Protein AF-X1H958-F1 (afdb_monomer)

Mean predicted aligned error: 8.33 Å

Secondary structure (DSSP, 8-state):
-GGGS-HHHHHHHHHTT---SBPPPP--TTSPPS-TTTBSSHHHHHHHHHHHHTTT------HHHHHHHHH--EEE-TTS-EEEPPHHHHHHHHSS--HHHHHHHHHT------B-TTTS--

Organism: NCBI:txid412755

Radius of gyration: 17.93 Å; Cα contacts (8 Å, |Δi|>4): 120; chains: 1; bounding box: 44×33×43 Å

Sequence (122 aa):
ILKMVSKERRKELEKSEYKLRIKIAEIHGSGKPKDPVHFKNLRAEIHWGLQELLEDLDLPNDREVSSQLMALKYKTNSAGQIVIIPKEEIKEKLGRSPDLAEAIIYALADIKPVLDPRITRL

Foldseek 3Di:
DLVVDDPVVSVVCVVPPDDDQWDDDDDDQQDDPPDVQAANGVVQVLLVVCVVCVVVDDDPPDPLLVLLNVLWDWDADPSRYIDIDDQVSSCVVVVDGSVNNSVVSVVSRPDDTDGDPVPVPD

Solvent-accessible surface area (backbone atoms only — not comparable to full-atom values): 7454 Å² total; per-residue (Å²): 114,71,86,82,44,55,76,67,58,44,54,49,46,71,69,42,90,70,70,73,65,56,44,87,78,86,83,62,46,86,34,83,32,94,53,63,72,55,17,71,15,27,44,30,44,34,54,47,51,46,65,78,40,49,91,81,52,90,71,78,96,40,73,66,44,52,56,34,49,70,59,63,52,72,45,68,49,99,79,67,16,36,36,55,64,58,69,65,61,42,17,70,75,67,77,43,76,53,59,63,34,50,51,57,34,62,70,68,44,97,66,82,75,48,64,37,77,86,64,76,77,120

Structure (mmCIF, N/CA/C/O backbone):
data_AF-X1H958-F1
#
_entry.id   AF-X1H958-F1
#
loop_
_atom_site.group_PDB
_atom_site.id
_atom_site.type_symbol
_atom_site.label_atom_id
_atom_site.label_alt_id
_atom_site.label_comp_id
_atom_site.label_asym_id
_atom_site.label_entity_id
_atom_site.label_seq_id
_atom_site.pdbx_PDB_ins_code
_atom_site.Cartn_x
_atom_site.Cartn_y
_atom_site.Cartn_z
_atom_site.occupancy
_atom_site.B_iso_or_equiv
_atom_site.auth_seq_id
_atom_site.auth_comp_id
_atom_site.auth_asym_id
_atom_site.auth_atom_id
_atom_site.pdbx_PDB_model_num
ATOM 1 N N . ILE A 1 1 ? 18.045 -4.525 -6.745 1.00 47.00 1 ILE A N 1
ATOM 2 C CA . ILE A 1 1 ? 18.024 -5.135 -8.098 1.00 47.00 1 ILE A CA 1
ATOM 3 C C . ILE A 1 1 ? 19.230 -6.043 -8.335 1.00 47.00 1 ILE A C 1
ATOM 5 O O . ILE A 1 1 ? 19.021 -7.241 -8.437 1.00 47.00 1 ILE A O 1
ATOM 9 N N . LEU A 1 2 ? 20.482 -5.561 -8.280 1.00 44.19 2 LEU A N 1
ATOM 10 C CA . LEU A 1 2 ? 21.653 -6.450 -8.418 1.00 44.19 2 LEU A CA 1
ATOM 11 C C . LEU A 1 2 ? 21.672 -7.581 -7.371 1.00 44.19 2 LEU A C 1
ATOM 13 O O . LEU A 1 2 ? 22.017 -8.700 -7.713 1.00 44.19 2 LEU A O 1
ATOM 17 N N . LYS A 1 3 ? 21.183 -7.357 -6.139 1.00 42.78 3 LYS A N 1
ATOM 18 C CA . LYS A 1 3 ? 21.098 -8.400 -5.095 1.00 42.78 3 LYS A CA 1
ATOM 19 C C . LYS A 1 3 ? 20.196 -9.614 -5.421 1.00 42.78 3 LYS A C 1
ATOM 21 O O . LYS A 1 3 ? 20.406 -10.656 -4.813 1.00 42.78 3 LYS A O 1
ATOM 26 N N . MET A 1 4 ? 19.265 -9.507 -6.378 1.00 47.47 4 MET A N 1
ATOM 27 C CA . MET A 1 4 ? 18.402 -10.615 -6.851 1.00 47.47 4 MET A CA 1
ATOM 28 C C . MET A 1 4 ? 19.007 -11.395 -8.027 1.00 47.47 4 MET A C 1
ATOM 30 O O . MET A 1 4 ? 18.432 -12.369 -8.493 1.00 47.47 4 MET A O 1
ATOM 34 N N . VAL A 1 5 ? 20.177 -10.972 -8.502 1.00 55.34 5 VAL A N 1
ATOM 35 C CA . VAL A 1 5 ? 20.905 -11.598 -9.605 1.00 55.34 5 VAL A CA 1
ATOM 36 C C . VAL A 1 5 ? 22.049 -12.432 -9.022 1.00 55.34 5 VAL A C 1
ATOM 38 O O . VAL A 1 5 ? 22.680 -11.992 -8.050 1.00 55.34 5 VAL A O 1
ATOM 41 N N . SER A 1 6 ? 22.306 -13.623 -9.579 1.00 68.06 6 SER A N 1
ATOM 42 C CA . SER A 1 6 ? 23.396 -14.504 -9.133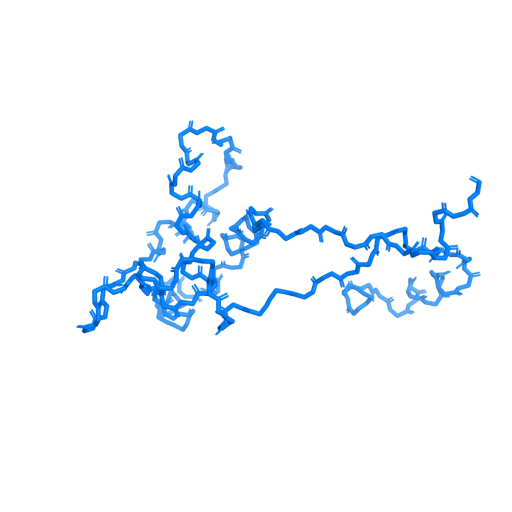 1.00 68.06 6 SER A CA 1
ATOM 43 C C . SER A 1 6 ? 24.750 -13.788 -9.178 1.00 68.06 6 SER A C 1
ATOM 45 O O . SER A 1 6 ? 24.942 -12.802 -9.899 1.00 68.06 6 SER A O 1
ATOM 47 N N . LYS A 1 7 ? 25.703 -14.256 -8.370 1.00 65.88 7 LYS A N 1
ATOM 48 C CA . LYS A 1 7 ? 27.016 -13.612 -8.222 1.00 65.88 7 LYS A CA 1
ATOM 49 C C . LYS A 1 7 ? 27.782 -13.604 -9.553 1.00 65.88 7 LYS A C 1
ATOM 51 O O . LYS A 1 7 ? 28.479 -12.635 -9.851 1.00 65.88 7 LYS A O 1
ATOM 56 N N . GLU A 1 8 ? 27.589 -14.638 -10.367 1.00 75.56 8 GLU A N 1
ATOM 57 C CA . GLU A 1 8 ? 28.151 -14.793 -11.710 1.00 75.56 8 GLU A CA 1
ATOM 58 C C . GLU A 1 8 ? 27.531 -13.788 -12.686 1.00 75.56 8 GLU A C 1
ATOM 60 O O . GLU A 1 8 ? 28.250 -13.075 -13.385 1.00 75.56 8 GLU A O 1
ATOM 65 N N . ARG A 1 9 ? 26.199 -13.651 -12.668 1.00 66.62 9 ARG A N 1
ATOM 66 C CA . ARG A 1 9 ? 25.477 -12.750 -13.569 1.00 66.62 9 ARG A CA 1
ATOM 67 C C . ARG A 1 9 ? 25.692 -11.273 -13.217 1.00 66.62 9 ARG A C 1
ATOM 69 O O . ARG A 1 9 ? 25.703 -10.442 -14.117 1.00 66.62 9 ARG A O 1
ATOM 76 N N . ARG A 1 10 ? 25.957 -10.931 -11.947 1.00 62.09 10 ARG A N 1
ATOM 77 C CA . ARG A 1 10 ? 26.451 -9.587 -11.568 1.00 62.09 10 ARG A CA 1
ATOM 78 C C . ARG A 1 10 ? 27.811 -9.288 -12.178 1.00 62.09 10 ARG A C 1
ATOM 80 O O . ARG A 1 10 ? 27.959 -8.233 -12.771 1.00 62.09 10 ARG A O 1
ATOM 87 N N . LYS A 1 11 ? 28.768 -10.216 -12.077 1.00 68.12 11 LYS A N 1
ATOM 88 C CA . LYS A 1 11 ? 30.105 -10.054 -12.672 1.00 68.12 11 LYS A CA 1
ATOM 89 C C . LYS A 1 11 ? 30.055 -9.926 -14.195 1.00 68.12 11 LYS A C 1
ATOM 91 O O . LYS A 1 11 ? 30.840 -9.172 -14.758 1.00 68.12 11 LYS A O 1
ATOM 96 N N . GLU A 1 12 ? 29.152 -10.646 -14.860 1.00 69.81 12 GLU A N 1
ATOM 97 C CA . GLU A 1 12 ? 28.877 -10.466 -16.293 1.00 69.81 12 GLU A CA 1
ATOM 98 C C . GLU A 1 12 ? 28.312 -9.079 -16.594 1.00 69.81 12 GLU A C 1
ATOM 100 O O . GLU A 1 12 ? 28.816 -8.403 -17.484 1.00 69.81 12 GLU A O 1
ATOM 105 N N . LEU A 1 13 ? 27.303 -8.642 -15.837 1.00 64.81 13 LEU A N 1
ATOM 106 C CA . LEU A 1 13 ? 26.667 -7.337 -16.020 1.00 64.81 13 LEU A CA 1
ATOM 107 C C . LEU A 1 13 ? 27.596 -6.167 -15.683 1.00 64.81 13 LEU A C 1
ATOM 109 O O . LEU A 1 13 ? 27.445 -5.104 -16.265 1.00 64.81 13 LEU A O 1
ATOM 113 N N . GLU A 1 14 ? 28.546 -6.366 -14.769 1.00 65.12 14 GLU A N 1
ATOM 114 C CA . GLU A 1 14 ? 29.617 -5.419 -14.440 1.00 65.12 14 GLU A CA 1
ATOM 115 C C . GLU A 1 14 ? 30.713 -5.385 -15.519 1.00 65.12 14 GLU A C 1
ATOM 117 O O . GLU A 1 14 ? 31.359 -4.354 -15.694 1.00 65.12 14 GLU A O 1
ATOM 122 N N . LYS A 1 15 ? 30.931 -6.495 -16.244 1.00 69.00 15 LYS A N 1
ATOM 123 C CA . LYS A 1 15 ? 31.882 -6.586 -17.367 1.00 69.00 15 LYS A CA 1
ATOM 124 C C . LYS A 1 15 ? 31.304 -6.088 -18.686 1.00 69.00 15 LYS A C 1
ATOM 126 O O . LYS A 1 15 ? 32.034 -5.512 -19.486 1.00 69.00 15 LYS A O 1
ATOM 131 N N . SER A 1 16 ? 30.023 -6.331 -18.939 1.00 65.69 16 SER A N 1
ATOM 132 C CA . SER A 1 16 ? 29.294 -5.618 -19.981 1.00 65.69 16 SER A CA 1
ATOM 133 C C . SER A 1 16 ? 29.166 -4.172 -19.515 1.00 65.69 16 SER A C 1
ATOM 135 O O . SER A 1 16 ? 28.805 -3.956 -18.368 1.00 65.69 16 SER A O 1
ATOM 137 N N . GLU A 1 17 ? 29.407 -3.161 -20.340 1.00 63.47 17 GLU A N 1
ATOM 138 C CA . GLU A 1 17 ? 29.127 -1.760 -19.978 1.00 63.47 17 GLU A CA 1
ATOM 139 C C . GLU A 1 17 ? 27.610 -1.468 -19.856 1.00 63.47 17 GLU A C 1
ATOM 141 O O . GLU A 1 17 ? 27.111 -0.429 -20.295 1.00 63.47 17 GLU A O 1
ATOM 146 N N . TYR A 1 18 ? 26.829 -2.393 -19.298 1.00 61.16 18 TYR A N 1
ATOM 147 C CA . TYR A 1 18 ? 25.388 -2.299 -19.190 1.00 61.16 18 TYR A CA 1
ATOM 148 C C . TYR A 1 18 ? 25.021 -1.246 -18.146 1.00 61.16 18 TYR A C 1
ATOM 150 O O . TYR A 1 18 ? 24.902 -1.506 -16.948 1.00 61.16 18 TYR A O 1
ATOM 158 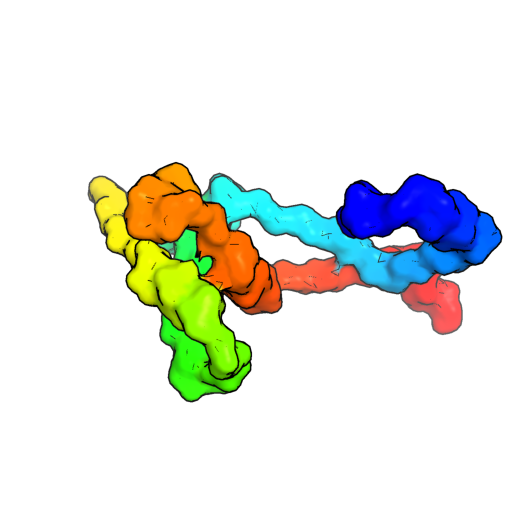N N . LYS A 1 19 ? 24.838 -0.013 -18.615 1.00 67.12 19 LYS A N 1
ATOM 159 C CA . LYS A 1 19 ? 24.309 1.086 -17.812 1.00 67.12 19 LYS A CA 1
ATOM 160 C C . LYS A 1 19 ? 22.789 1.081 -17.918 1.00 67.12 19 LYS A C 1
ATOM 162 O O . LYS A 1 19 ? 22.229 1.290 -18.995 1.00 67.12 19 LYS A O 1
ATOM 167 N N . LEU A 1 20 ? 22.111 0.869 -16.790 1.00 64.94 20 LEU A N 1
ATOM 168 C CA . LEU A 1 20 ? 20.672 1.106 -16.697 1.00 64.94 20 LEU A CA 1
ATOM 169 C C . LEU A 1 20 ? 20.394 2.572 -17.054 1.00 64.94 20 LEU A C 1
ATOM 171 O O . LEU A 1 20 ? 20.949 3.481 -16.442 1.00 64.94 20 LEU A O 1
ATOM 175 N N . ARG A 1 21 ? 19.527 2.802 -18.046 1.00 70.88 21 ARG A N 1
ATOM 176 C CA . ARG A 1 21 ? 19.130 4.158 -18.477 1.00 70.88 21 ARG A CA 1
ATOM 177 C C . ARG A 1 21 ? 18.199 4.862 -17.484 1.00 70.8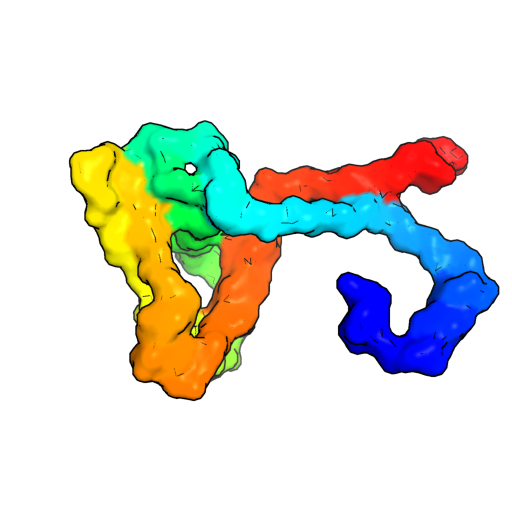8 21 ARG A C 1
ATOM 179 O O . ARG A 1 21 ? 17.989 6.070 -17.564 1.00 70.88 21 ARG A O 1
ATOM 186 N N . ILE A 1 22 ? 17.662 4.092 -16.544 1.00 71.19 22 ILE A N 1
ATOM 187 C CA . ILE A 1 22 ? 16.739 4.512 -15.497 1.00 71.19 22 ILE A CA 1
ATOM 188 C C . ILE A 1 22 ? 17.441 4.442 -14.141 1.00 71.19 22 ILE A C 1
ATOM 190 O O . ILE A 1 22 ? 18.073 3.433 -13.812 1.00 71.19 22 ILE A O 1
ATOM 194 N N . LYS A 1 23 ? 17.329 5.499 -13.332 1.00 73.75 23 LYS A N 1
ATOM 195 C CA . LYS A 1 23 ? 17.696 5.415 -11.920 1.00 73.75 23 LYS A CA 1
ATOM 196 C C . LYS A 1 23 ? 16.633 4.620 -11.183 1.00 73.75 23 LYS A C 1
ATOM 198 O O . LYS A 1 23 ? 15.435 4.793 -11.392 1.00 73.75 23 LYS A O 1
ATOM 203 N N . ILE A 1 24 ? 17.105 3.772 -10.283 1.00 77.06 24 ILE A N 1
ATOM 204 C CA . ILE A 1 24 ? 16.254 3.052 -9.347 1.00 77.06 24 ILE A CA 1
ATOM 205 C C . ILE A 1 24 ? 15.754 4.070 -8.319 1.00 77.06 24 ILE A C 1
ATOM 207 O O . ILE A 1 24 ? 16.568 4.690 -7.634 1.00 77.06 24 ILE A O 1
ATOM 211 N N . ALA A 1 25 ? 14.438 4.246 -8.233 1.00 80.38 25 ALA A N 1
ATOM 212 C CA . ALA A 1 25 ? 13.798 5.037 -7.191 1.00 80.38 25 ALA A CA 1
ATOM 213 C C . ALA A 1 25 ? 13.368 4.114 -6.045 1.00 80.38 25 ALA A C 1
ATOM 215 O O . ALA A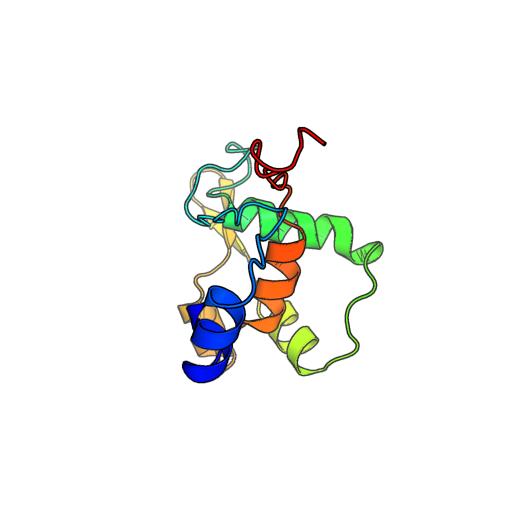 1 25 ? 12.726 3.089 -6.272 1.00 80.38 25 ALA A O 1
ATOM 216 N N . GLU A 1 26 ? 13.745 4.464 -4.819 1.00 85.75 26 GLU A N 1
ATOM 217 C CA . GLU A 1 26 ? 13.248 3.789 -3.622 1.00 85.75 26 GLU A CA 1
ATOM 218 C C . GLU A 1 26 ? 11.883 4.360 -3.230 1.00 85.75 26 GLU A C 1
ATOM 220 O O . GLU A 1 26 ? 11.679 5.574 -3.267 1.00 85.75 26 GLU A O 1
ATOM 225 N N . ILE A 1 27 ? 10.963 3.485 -2.817 1.00 89.88 27 ILE A N 1
ATOM 226 C CA . ILE A 1 27 ? 9.659 3.880 -2.284 1.00 89.88 27 ILE A CA 1
ATOM 227 C C . ILE A 1 27 ? 9.643 3.603 -0.785 1.00 89.88 27 ILE A C 1
ATOM 229 O O . ILE A 1 27 ? 9.547 2.457 -0.346 1.00 89.88 27 ILE A O 1
ATOM 233 N N . HIS A 1 28 ? 9.703 4.667 0.012 1.00 92.81 28 HIS A N 1
ATOM 234 C CA . HIS A 1 28 ? 9.621 4.564 1.463 1.00 92.81 28 HIS A CA 1
ATOM 235 C C . HIS A 1 28 ? 8.159 4.663 1.919 1.00 92.81 28 HIS A C 1
ATOM 237 O O . HIS A 1 28 ? 7.611 5.757 2.032 1.00 92.81 28 HIS A O 1
ATOM 243 N N . GLY A 1 29 ? 7.508 3.523 2.180 1.00 93.31 29 GLY A N 1
ATOM 244 C CA . GLY A 1 29 ? 6.067 3.464 2.484 1.00 93.31 29 GLY A CA 1
ATOM 245 C C . GLY A 1 29 ? 5.623 4.258 3.724 1.00 93.31 29 GLY A C 1
ATOM 246 O O . GLY A 1 29 ? 4.512 4.777 3.756 1.00 93.31 29 GLY A O 1
ATOM 247 N N . SER A 1 30 ? 6.492 4.408 4.726 1.00 95.38 30 SER A N 1
ATOM 248 C CA . SER A 1 30 ? 6.270 5.277 5.896 1.00 95.38 30 SER A CA 1
ATOM 249 C C . SER A 1 30 ? 6.484 6.769 5.616 1.00 95.38 30 SER A C 1
ATOM 251 O O . SER A 1 30 ? 6.307 7.586 6.517 1.00 95.38 30 SER A O 1
ATOM 253 N N . GLY A 1 31 ? 6.862 7.131 4.389 1.00 95.31 31 GLY A N 1
ATOM 254 C CA . GLY A 1 31 ? 7.040 8.509 3.949 1.00 95.31 31 GLY A CA 1
ATOM 255 C C . GLY A 1 31 ? 5.739 9.313 3.942 1.00 95.31 31 GLY A C 1
ATOM 256 O O . GLY A 1 31 ? 4.640 8.783 4.121 1.00 95.31 31 GLY A O 1
ATOM 257 N N . LYS A 1 32 ? 5.880 10.624 3.731 1.00 95.94 32 LYS A N 1
ATOM 258 C CA . LYS A 1 32 ? 4.753 11.558 3.663 1.00 95.94 32 LYS A CA 1
ATOM 259 C C . LYS A 1 32 ? 3.907 11.276 2.402 1.00 95.94 32 LYS A C 1
ATOM 261 O O . LYS A 1 32 ? 4.500 11.174 1.329 1.00 95.94 32 LYS A O 1
ATOM 266 N N . PRO A 1 33 ? 2.570 11.175 2.512 1.00 96.69 33 PRO A N 1
ATOM 267 C CA . PRO A 1 33 ? 1.690 11.085 1.348 1.00 96.69 33 PRO A CA 1
ATOM 268 C C . PRO A 1 33 ? 1.529 12.458 0.674 1.00 96.69 33 PRO A C 1
ATOM 270 O O . PRO A 1 33 ? 1.862 13.493 1.269 1.00 96.69 33 PRO A O 1
ATOM 273 N N . LYS A 1 34 ? 1.007 12.484 -0.553 1.00 95.38 34 LYS A N 1
ATOM 274 C CA . LYS A 1 34 ? 0.630 13.719 -1.258 1.00 95.38 34 LYS A CA 1
ATOM 275 C C . LYS A 1 34 ? -0.576 14.373 -0.592 1.00 95.38 34 LYS A C 1
ATOM 277 O O . LYS A 1 34 ? -0.563 15.591 -0.423 1.00 95.38 34 LYS A O 1
ATOM 282 N N . ASP A 1 35 ? -1.539 13.575 -0.137 1.00 97.00 35 ASP A N 1
ATOM 283 C CA . ASP A 1 35 ? -2.686 14.016 0.654 1.00 97.00 35 ASP A CA 1
ATOM 284 C C . ASP A 1 35 ? -2.583 13.561 2.128 1.00 97.00 35 ASP A C 1
ATOM 286 O O . ASP A 1 35 ? -3.091 12.505 2.523 1.00 97.00 35 ASP A O 1
ATOM 290 N N . PRO A 1 36 ? -1.923 14.358 2.990 1.00 97.44 36 PRO A N 1
ATOM 291 C CA . PRO A 1 36 ? -1.805 14.056 4.412 1.00 97.44 36 PRO A CA 1
ATOM 292 C C . PRO A 1 36 ? -3.085 14.336 5.205 1.00 97.44 36 PRO A C 1
ATOM 294 O O . PRO A 1 36 ? -3.091 14.078 6.406 1.00 97.44 36 PRO A O 1
ATOM 297 N N . VAL A 1 37 ? -4.143 14.881 4.599 1.00 98.12 37 VAL A N 1
ATOM 298 C CA . VAL A 1 37 ? -5.433 15.043 5.284 1.00 98.12 37 VAL A CA 1
ATOM 299 C C . VAL A 1 37 ? -6.149 13.697 5.332 1.00 98.12 37 VAL A C 1
ATOM 301 O O . VAL A 1 37 ? -6.650 13.314 6.386 1.00 98.12 37 VAL A O 1
ATOM 304 N N . HIS A 1 38 ? -6.118 12.945 4.231 1.00 98.12 38 HIS A N 1
ATOM 305 C CA . HIS A 1 38 ? -6.827 11.669 4.117 1.00 98.12 38 HIS A CA 1
ATOM 306 C C . HIS A 1 38 ? -5.961 10.446 4.430 1.00 98.12 38 HIS A C 1
ATOM 308 O O . HIS A 1 38 ? -6.484 9.445 4.921 1.00 98.12 38 HIS A O 1
ATOM 314 N N . PHE A 1 39 ? -4.643 10.503 4.221 1.00 98.44 39 PHE A N 1
ATOM 315 C CA . PHE A 1 39 ? -3.763 9.342 4.384 1.00 98.44 39 PHE A CA 1
ATOM 316 C C . PHE A 1 39 ? -2.725 9.539 5.482 1.00 98.44 39 PHE A C 1
ATOM 318 O O . PHE A 1 39 ? -2.121 10.601 5.634 1.00 98.44 39 PHE A O 1
ATOM 325 N N . LYS A 1 40 ? -2.457 8.475 6.246 1.00 98.38 40 LYS A N 1
ATOM 326 C CA . LYS A 1 40 ? -1.430 8.513 7.297 1.00 98.38 40 LYS A CA 1
ATOM 327 C C . LYS A 1 40 ? -0.006 8.524 6.738 1.00 98.38 40 LYS A C 1
ATOM 329 O O . LYS A 1 40 ? 0.882 9.118 7.348 1.00 98.38 40 LYS A O 1
ATOM 334 N N . ASN A 1 41 ? 0.232 7.805 5.644 1.00 97.69 41 ASN A N 1
ATOM 335 C CA . ASN A 1 41 ? 1.542 7.648 5.017 1.00 97.69 41 ASN A CA 1
ATOM 336 C C . ASN A 1 41 ? 1.405 7.320 3.525 1.00 97.69 41 ASN A C 1
ATOM 338 O O . ASN A 1 41 ? 0.312 7.014 3.046 1.00 97.69 41 ASN A O 1
ATOM 342 N N . LEU A 1 42 ? 2.529 7.361 2.810 1.00 96.62 42 LEU A N 1
ATOM 343 C CA . LEU A 1 42 ? 2.597 7.070 1.380 1.00 96.62 42 LEU A CA 1
ATOM 344 C C . LEU A 1 42 ? 2.066 5.668 1.044 1.00 96.62 42 LEU A C 1
ATOM 346 O O . LEU A 1 42 ? 1.383 5.498 0.043 1.00 96.62 42 LEU A O 1
ATOM 350 N N . ARG A 1 43 ? 2.318 4.660 1.891 1.00 96.06 43 ARG A N 1
ATOM 351 C CA . ARG A 1 43 ? 1.748 3.317 1.698 1.00 96.06 43 ARG A CA 1
ATOM 352 C C . ARG A 1 43 ? 0.220 3.363 1.666 1.00 96.06 43 ARG A C 1
ATOM 354 O O . ARG A 1 43 ? -0.376 2.732 0.804 1.00 96.06 43 ARG A O 1
ATOM 361 N N . ALA A 1 44 ? -0.415 4.088 2.584 1.00 97.56 44 ALA A N 1
ATOM 362 C CA . ALA A 1 44 ? -1.870 4.187 2.612 1.00 97.56 44 ALA A CA 1
ATOM 363 C C . ALA A 1 44 ? -2.440 4.841 1.355 1.00 97.56 44 ALA A C 1
ATOM 365 O O . ALA A 1 44 ? -3.413 4.335 0.807 1.00 97.56 44 ALA A O 1
ATOM 366 N N . GLU A 1 45 ? -1.786 5.890 0.871 1.00 97.06 45 GLU A N 1
ATOM 367 C CA . GLU A 1 45 ? -2.167 6.572 -0.364 1.00 97.06 45 GLU A CA 1
ATOM 368 C C . GLU A 1 45 ? -2.016 5.671 -1.603 1.00 97.06 45 GLU A C 1
ATOM 370 O O . GLU A 1 45 ? -2.952 5.550 -2.386 1.00 97.06 45 GLU A O 1
ATOM 375 N N . ILE A 1 46 ? -0.888 4.963 -1.755 1.00 96.44 46 ILE A N 1
ATOM 376 C CA . ILE A 1 46 ? -0.673 4.054 -2.899 1.00 96.44 46 ILE A CA 1
ATOM 377 C C . ILE A 1 46 ? -1.696 2.905 -2.889 1.00 96.44 46 ILE A C 1
ATOM 379 O O . ILE A 1 46 ? -2.252 2.555 -3.927 1.00 96.44 46 ILE A O 1
ATOM 383 N N . HIS A 1 47 ? -1.969 2.318 -1.718 1.00 96.38 47 HIS A N 1
ATOM 384 C CA . HIS A 1 47 ? -2.981 1.265 -1.591 1.00 96.38 47 HIS A CA 1
ATOM 385 C C . HIS A 1 47 ? -4.384 1.762 -1.950 1.00 96.38 47 HIS A C 1
ATOM 387 O O . HIS A 1 47 ? -5.162 1.004 -2.524 1.00 96.38 47 HIS A O 1
ATOM 393 N N . TRP A 1 48 ? -4.714 3.006 -1.600 1.00 95.88 48 TRP A N 1
ATOM 394 C CA . TRP A 1 48 ? -6.001 3.594 -1.950 1.00 95.88 48 TRP A CA 1
ATOM 395 C C . TRP A 1 48 ? -6.135 3.809 -3.456 1.00 95.88 48 TRP A C 1
ATOM 397 O O . TRP A 1 48 ? -7.162 3.456 -4.024 1.00 95.88 48 TRP A O 1
ATOM 407 N N . GLY A 1 49 ? -5.061 4.247 -4.119 1.00 94.19 49 GLY A N 1
ATOM 408 C CA . GLY A 1 49 ? -5.034 4.373 -5.577 1.00 94.19 49 GLY A CA 1
ATOM 409 C C . GLY A 1 49 ? -5.346 3.060 -6.309 1.00 94.19 49 GLY A C 1
ATOM 410 O O . GLY A 1 49 ? -6.022 3.085 -7.332 1.00 94.19 49 GLY A O 1
ATOM 411 N N . LEU A 1 50 ? -4.946 1.893 -5.775 1.00 93.56 50 LEU A N 1
ATOM 412 C CA . LEU A 1 50 ? -5.387 0.606 -6.340 1.00 93.56 50 LEU A CA 1
ATOM 413 C C . LEU A 1 50 ? -6.914 0.454 -6.286 1.00 93.56 50 LEU A C 1
ATOM 415 O O . LEU A 1 50 ? -7.493 -0.060 -7.234 1.00 93.56 50 LEU A O 1
ATOM 419 N N . GLN A 1 51 ? -7.562 0.853 -5.188 1.00 92.19 51 GLN A N 1
ATOM 420 C CA . GLN A 1 51 ? -9.017 0.748 -5.070 1.00 92.19 51 GLN A CA 1
ATOM 421 C C . GLN A 1 51 ? -9.713 1.631 -6.106 1.00 92.19 51 GLN A C 1
ATOM 423 O O . GLN A 1 51 ? -10.667 1.173 -6.730 1.00 92.19 51 GLN A O 1
ATOM 428 N N . GLU A 1 52 ? -9.216 2.851 -6.305 1.00 93.44 52 GLU A N 1
ATOM 429 C CA . GLU A 1 52 ? -9.752 3.803 -7.285 1.00 93.44 52 GLU A CA 1
ATOM 430 C C . GLU A 1 52 ? -9.601 3.304 -8.726 1.00 93.44 52 GLU A C 1
ATOM 432 O O . GLU A 1 52 ? -10.463 3.569 -9.554 1.00 93.44 52 GLU A O 1
ATOM 437 N N . LEU A 1 53 ? -8.537 2.550 -9.011 1.00 93.12 53 LEU A N 1
ATOM 438 C CA . LEU A 1 53 ? -8.250 2.007 -10.340 1.00 93.12 53 LEU A CA 1
ATOM 439 C C . LEU A 1 53 ? -8.791 0.587 -10.555 1.00 93.12 53 LEU A C 1
ATOM 441 O O . LEU A 1 53 ? -8.649 0.049 -11.647 1.00 93.12 53 LEU A O 1
ATOM 445 N N . LEU A 1 54 ? -9.363 -0.063 -9.536 1.00 90.31 54 LEU A N 1
ATOM 446 C CA . LEU A 1 54 ? -9.624 -1.507 -9.575 1.00 90.31 54 LEU A CA 1
ATOM 447 C C . LEU A 1 54 ? -10.584 -1.914 -10.701 1.00 90.31 54 LEU A C 1
ATOM 449 O O . LEU A 1 54 ? -10.419 -2.985 -11.274 1.00 90.31 54 LEU A O 1
ATOM 453 N N . GLU A 1 55 ? -11.569 -1.068 -11.010 1.00 91.44 55 GLU A N 1
ATOM 454 C CA . GLU A 1 55 ? -12.530 -1.304 -12.098 1.00 91.44 55 GLU A CA 1
ATOM 455 C C . GLU A 1 55 ? -11.899 -1.145 -13.492 1.00 91.44 55 GLU A C 1
ATOM 457 O O . GLU A 1 55 ? -12.375 -1.750 -14.451 1.00 91.44 55 GLU A O 1
ATOM 462 N N . ASP A 1 56 ? -10.799 -0.394 -13.590 1.00 93.44 56 ASP A N 1
ATOM 463 C CA . ASP A 1 56 ? -10.084 -0.101 -14.836 1.00 93.44 56 ASP A CA 1
ATOM 464 C C . ASP A 1 56 ? -8.863 -1.015 -15.064 1.00 93.44 56 ASP A C 1
ATOM 466 O O . ASP A 1 56 ? -8.213 -0.949 -16.113 1.00 93.44 56 ASP A O 1
ATOM 470 N N . LEU A 1 57 ? -8.511 -1.857 -14.087 1.00 90.19 57 LEU A N 1
ATOM 471 C CA . LEU A 1 57 ? -7.333 -2.720 -14.129 1.00 90.19 57 LEU A CA 1
ATOM 472 C C . LEU A 1 57 ? -7.695 -4.169 -14.461 1.00 90.19 57 LEU A C 1
ATOM 474 O O . LEU A 1 57 ? -8.500 -4.801 -13.783 1.00 90.19 57 LEU A O 1
ATOM 478 N N . ASP A 1 58 ? -6.988 -4.739 -15.438 1.00 92.06 58 ASP A N 1
ATOM 479 C CA . ASP A 1 58 ? -6.966 -6.186 -15.647 1.00 92.06 58 ASP A CA 1
ATOM 480 C C . ASP A 1 58 ? -5.904 -6.816 -14.734 1.00 92.06 58 ASP A C 1
ATOM 482 O O . ASP A 1 58 ? -4.695 -6.626 -14.914 1.00 92.06 58 ASP A O 1
ATOM 486 N N . LEU A 1 59 ? -6.359 -7.518 -13.696 1.00 89.44 59 LEU A N 1
ATOM 487 C CA . LEU A 1 59 ? -5.480 -8.177 -12.736 1.00 89.44 59 LEU A CA 1
ATOM 488 C C . LEU A 1 59 ? -5.149 -9.606 -13.185 1.00 89.44 59 LEU A C 1
ATOM 490 O O . LEU A 1 59 ? -6.000 -10.291 -13.751 1.00 89.44 59 LEU A O 1
ATOM 494 N N . PRO A 1 60 ? -3.943 -10.118 -12.867 1.00 89.00 60 PRO A N 1
ATOM 495 C CA . PRO A 1 60 ? -3.603 -11.506 -13.150 1.00 89.00 60 PRO A CA 1
ATOM 496 C C . PRO A 1 60 ? -4.647 -12.470 -12.574 1.00 89.00 60 PRO A C 1
ATOM 498 O O . PRO A 1 60 ? -4.962 -12.410 -11.383 1.00 89.00 60 PRO A O 1
ATOM 501 N N . ASN A 1 61 ? -5.139 -13.394 -13.405 1.00 91.69 61 ASN A N 1
ATOM 502 C CA . ASN A 1 61 ? -6.035 -14.468 -12.976 1.00 91.69 61 ASN A CA 1
ATOM 503 C C . ASN A 1 61 ? -5.256 -15.548 -12.207 1.00 91.69 61 ASN A C 1
ATOM 505 O O . ASN A 1 61 ? -5.007 -16.650 -12.696 1.00 91.69 61 ASN A O 1
ATOM 509 N N . ASP A 1 62 ? -4.825 -15.185 -11.006 1.00 95.31 62 ASP A N 1
ATOM 510 C CA . ASP A 1 62 ? -3.998 -15.990 -10.127 1.00 95.31 62 ASP A CA 1
ATOM 511 C C . ASP A 1 62 ? -4.628 -16.030 -8.727 1.00 95.31 62 ASP A C 1
ATOM 513 O O . ASP A 1 62 ? -4.909 -15.001 -8.106 1.00 95.31 62 ASP A O 1
ATOM 517 N N . ARG A 1 63 ? -4.861 -17.246 -8.215 1.00 95.44 63 ARG A N 1
ATOM 518 C CA . ARG A 1 63 ? -5.530 -17.446 -6.918 1.00 95.44 63 ARG A CA 1
ATOM 519 C C . ARG A 1 63 ? -4.734 -16.870 -5.751 1.00 95.44 63 ARG A C 1
ATOM 521 O O . ARG A 1 63 ? -5.334 -16.456 -4.759 1.00 95.44 63 ARG A O 1
ATOM 528 N N . GLU A 1 64 ? -3.409 -16.871 -5.845 1.00 94.62 64 GLU A N 1
ATOM 529 C CA . GLU A 1 64 ? -2.534 -16.322 -4.819 1.00 94.62 64 GLU A CA 1
ATOM 530 C C . GLU A 1 64 ? -2.655 -14.798 -4.783 1.00 94.62 64 GLU A C 1
ATOM 532 O O . GLU A 1 64 ? -2.855 -14.229 -3.708 1.00 94.62 64 GLU A O 1
ATOM 537 N N . VAL A 1 65 ? -2.642 -14.148 -5.949 1.00 94.44 65 VAL A N 1
ATOM 538 C CA . VAL A 1 65 ? -2.883 -12.703 -6.077 1.00 94.44 65 VAL A CA 1
ATOM 539 C C . VAL A 1 65 ? -4.241 -12.328 -5.486 1.00 94.44 65 VAL A C 1
ATOM 541 O O . VAL A 1 65 ? -4.305 -11.450 -4.621 1.00 94.44 65 VAL A O 1
ATOM 544 N N . SER A 1 66 ? -5.317 -13.022 -5.872 1.00 94.38 66 SER A N 1
ATOM 545 C CA . SER A 1 66 ? -6.657 -12.752 -5.333 1.00 94.38 66 SER A CA 1
ATOM 546 C C . SER A 1 66 ? -6.707 -12.937 -3.814 1.00 94.38 66 SER A C 1
ATOM 548 O O . SER A 1 66 ? -7.205 -12.066 -3.102 1.00 94.38 66 SER A O 1
ATOM 550 N N . SER A 1 67 ? -6.144 -14.034 -3.295 1.00 95.69 67 SER A N 1
ATOM 551 C CA . SER A 1 67 ? -6.107 -14.303 -1.854 1.00 95.69 67 SER A CA 1
ATOM 552 C C . SER A 1 67 ? -5.364 -13.212 -1.081 1.00 95.69 67 SER A C 1
ATOM 554 O O . SER A 1 67 ? -5.820 -12.817 -0.006 1.00 95.69 67 SER A O 1
ATOM 556 N N . GLN A 1 68 ? -4.233 -12.730 -1.599 1.00 95.69 68 GLN A N 1
ATOM 557 C CA . GLN A 1 68 ?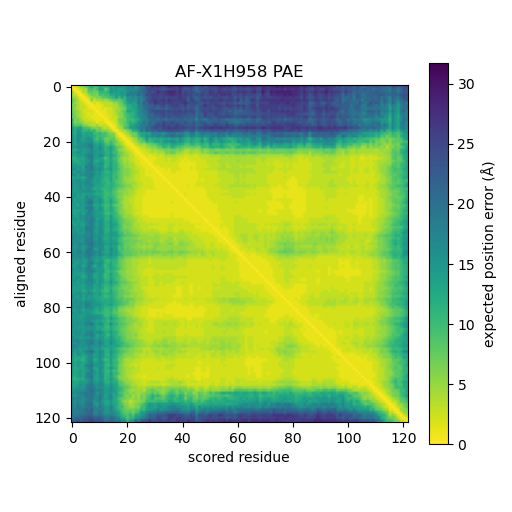 -3.454 -11.681 -0.944 1.00 95.69 68 GLN A CA 1
ATOM 558 C C . GLN A 1 68 ? -4.172 -10.329 -0.987 1.00 95.69 68 GLN A C 1
ATOM 560 O O . GLN A 1 68 ? -4.244 -9.654 0.041 1.00 95.69 68 GLN A O 1
ATOM 565 N N . LEU A 1 69 ? -4.761 -9.956 -2.129 1.00 94.00 69 LEU A N 1
ATOM 566 C CA . LEU A 1 69 ? -5.529 -8.715 -2.274 1.00 94.00 69 LEU A CA 1
ATOM 567 C C . LEU A 1 69 ? -6.746 -8.682 -1.340 1.00 94.00 69 LEU A C 1
ATOM 569 O O . LEU A 1 69 ? -6.981 -7.680 -0.668 1.00 94.00 69 LEU A O 1
ATOM 573 N N . MET A 1 70 ? -7.479 -9.793 -1.218 1.00 93.81 70 MET A N 1
ATOM 574 C CA . MET A 1 70 ? -8.656 -9.882 -0.341 1.00 93.81 70 MET A CA 1
ATOM 575 C C . MET A 1 70 ? -8.320 -9.745 1.153 1.00 93.81 70 MET A C 1
ATOM 577 O O . MET A 1 70 ? -9.173 -9.313 1.940 1.00 93.81 70 MET A O 1
ATOM 581 N N . ALA A 1 71 ? -7.095 -10.095 1.555 1.00 95.25 71 ALA A N 1
ATOM 582 C CA . ALA A 1 71 ? -6.629 -9.983 2.936 1.00 95.25 71 ALA A CA 1
ATOM 583 C C . ALA A 1 71 ? -6.210 -8.559 3.327 1.00 95.25 71 ALA A C 1
ATOM 585 O O . ALA A 1 71 ? -6.129 -8.257 4.521 1.00 95.25 71 ALA A O 1
ATOM 586 N N . LEU A 1 72 ? -5.973 -7.674 2.355 1.00 94.31 72 LEU A N 1
ATOM 587 C CA . LEU A 1 72 ? -5.677 -6.273 2.623 1.00 94.31 72 LEU A CA 1
ATOM 588 C C . LEU A 1 72 ? -6.901 -5.584 3.223 1.00 94.31 72 LEU A C 1
ATOM 590 O O . LEU A 1 72 ? -8.023 -5.693 2.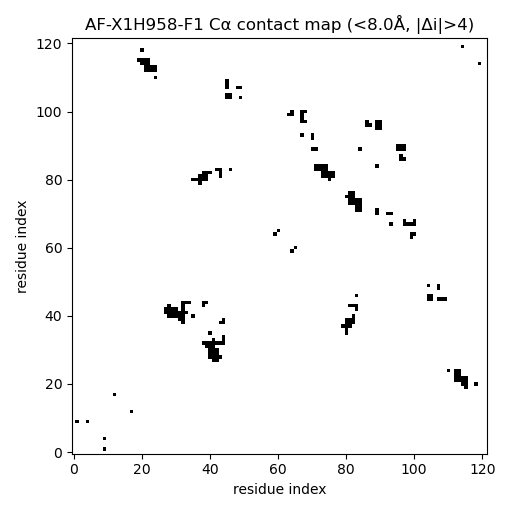723 1.00 94.31 72 LEU A O 1
ATOM 594 N N . LYS A 1 73 ? -6.672 -4.864 4.321 1.00 94.56 73 LYS A N 1
ATOM 595 C CA . LYS A 1 73 ? -7.676 -4.046 5.002 1.00 94.56 73 LYS A CA 1
ATOM 596 C C . LYS A 1 73 ? -7.077 -2.701 5.381 1.00 94.56 73 LYS A C 1
ATOM 598 O O . LYS A 1 73 ? -5.860 -2.554 5.521 1.00 94.56 73 LYS A O 1
ATOM 603 N N . TYR A 1 74 ? -7.952 -1.734 5.593 1.00 96.19 74 TYR A N 1
ATOM 604 C CA . TYR A 1 74 ? -7.597 -0.452 6.170 1.00 96.19 74 TYR A CA 1
ATOM 605 C C . TYR A 1 74 ? -8.392 -0.215 7.452 1.00 96.19 74 TYR A C 1
ATOM 607 O O . TYR A 1 74 ? -9.407 -0.861 7.714 1.00 96.19 74 TYR A O 1
ATOM 615 N N . LYS A 1 75 ? -7.905 0.725 8.248 1.00 97.06 75 LYS A N 1
ATOM 616 C CA . LYS A 1 75 ? -8.593 1.316 9.390 1.00 97.06 75 LYS A CA 1
ATOM 617 C C . LYS A 1 75 ? -8.472 2.830 9.313 1.00 97.06 75 LYS A C 1
ATOM 619 O O . LYS A 1 75 ? -7.595 3.346 8.620 1.00 97.06 75 LYS A O 1
ATOM 624 N N . THR A 1 76 ? -9.307 3.532 10.059 1.00 98.00 76 THR A N 1
ATOM 625 C CA . THR A 1 76 ? -9.144 4.965 10.302 1.00 98.00 76 THR A CA 1
ATOM 626 C C . THR A 1 76 ? -8.432 5.178 11.633 1.00 98.00 76 THR A C 1
ATOM 628 O O . THR A 1 76 ? -8.639 4.435 12.596 1.00 98.00 76 THR A O 1
ATOM 631 N N . ASN A 1 77 ? -7.523 6.148 11.689 1.00 97.62 77 ASN A N 1
ATOM 632 C CA . ASN A 1 77 ? -6.912 6.561 12.952 1.00 97.62 77 ASN A CA 1
ATOM 633 C C . ASN A 1 77 ? -7.755 7.648 13.645 1.00 97.62 77 ASN A C 1
ATOM 635 O O . ASN A 1 77 ? -8.768 8.100 13.117 1.00 97.62 77 ASN A O 1
ATOM 639 N N . SER A 1 78 ? -7.321 8.099 14.824 1.00 97.81 78 SER A N 1
ATOM 640 C CA . SER A 1 78 ? -8.000 9.162 15.581 1.00 97.81 78 SER A CA 1
ATOM 641 C C . SER A 1 78 ? -8.045 10.520 14.869 1.00 97.81 78 SER A C 1
ATOM 643 O O . SER A 1 78 ? -8.868 11.354 15.224 1.00 97.81 78 SER A O 1
ATOM 645 N N . ALA A 1 79 ? -7.188 10.743 13.870 1.00 97.12 79 ALA A N 1
ATOM 646 C CA . ALA A 1 79 ? -7.193 11.934 13.025 1.00 97.12 79 ALA A CA 1
ATOM 647 C C . ALA A 1 79 ? -8.078 11.771 11.771 1.00 97.12 79 ALA A C 1
ATOM 649 O O . ALA A 1 79 ? -8.048 12.630 10.897 1.00 97.12 79 ALA A O 1
ATOM 650 N N . GLY A 1 80 ? -8.829 10.669 11.651 1.00 97.88 80 GLY A N 1
ATOM 651 C CA . GLY A 1 80 ? -9.683 10.382 10.495 1.00 97.88 80 GLY A CA 1
ATOM 652 C C . GLY A 1 80 ? -8.934 9.893 9.253 1.00 97.88 80 GLY A C 1
ATOM 653 O O . GLY A 1 80 ? -9.561 9.643 8.230 1.00 97.88 80 GLY A O 1
ATOM 654 N N . GLN A 1 81 ? -7.615 9.709 9.331 1.00 98.62 81 GLN A N 1
ATOM 655 C CA . GLN A 1 81 ? -6.810 9.282 8.188 1.00 98.62 81 GLN A CA 1
ATOM 656 C C . GLN A 1 81 ? -6.889 7.770 7.982 1.00 98.62 81 GLN A C 1
ATOM 658 O O . GLN A 1 81 ? -6.905 6.995 8.946 1.00 98.62 81 GLN A O 1
ATOM 663 N N . ILE A 1 82 ? -6.807 7.348 6.726 1.00 98.44 82 ILE A N 1
ATOM 664 C CA . ILE A 1 82 ? -6.689 5.955 6.311 1.00 98.44 82 ILE A CA 1
ATOM 665 C C . ILE A 1 82 ? -5.300 5.415 6.676 1.00 98.44 82 ILE A C 1
ATOM 667 O O . ILE A 1 82 ? -4.257 6.032 6.427 1.00 98.44 82 ILE A O 1
ATOM 671 N N . VAL A 1 83 ? -5.300 4.221 7.266 1.00 98.12 83 VAL A N 1
ATOM 672 C CA . VAL A 1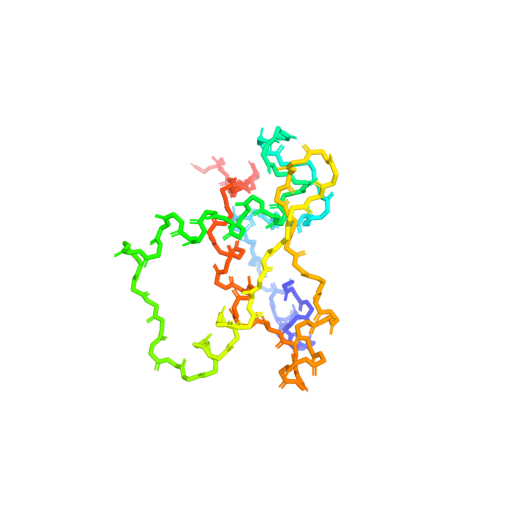 83 ? -4.122 3.442 7.645 1.00 98.12 83 VAL A CA 1
ATOM 673 C C . VAL A 1 83 ? -4.315 2.013 7.157 1.00 98.12 83 VAL A C 1
ATOM 675 O O . VAL A 1 83 ? -5.254 1.337 7.567 1.00 98.12 83 VAL A O 1
ATOM 678 N N . ILE A 1 84 ? -3.403 1.516 6.329 1.00 97.31 84 ILE A N 1
ATOM 679 C CA . ILE A 1 84 ? -3.399 0.103 5.929 1.00 97.31 84 ILE A CA 1
ATOM 680 C C . ILE A 1 84 ? -2.869 -0.739 7.086 1.00 97.31 84 ILE A C 1
ATOM 682 O O . ILE A 1 84 ? -1.899 -0.345 7.742 1.00 97.31 84 ILE A O 1
ATOM 686 N N . ILE A 1 85 ? -3.480 -1.899 7.328 1.00 95.88 85 ILE A N 1
ATOM 687 C CA . ILE A 1 85 ? -3.031 -2.809 8.388 1.00 95.88 85 ILE A CA 1
ATOM 688 C C . ILE A 1 85 ? -1.556 -3.228 8.192 1.00 95.88 85 ILE A C 1
ATOM 690 O O . ILE A 1 85 ? -1.062 -3.236 7.053 1.00 95.88 85 ILE A O 1
ATOM 694 N N . PRO A 1 86 ? -0.818 -3.536 9.277 1.00 93.69 86 PRO A N 1
ATOM 695 C CA . PRO A 1 86 ? 0.585 -3.942 9.200 1.00 93.69 86 PRO A CA 1
ATOM 696 C C . PRO A 1 86 ? 0.758 -5.236 8.399 1.00 93.69 86 PRO A C 1
ATOM 698 O O . PRO A 1 86 ? -0.161 -6.054 8.316 1.00 93.69 86 PRO A O 1
ATOM 701 N N . LYS A 1 87 ? 1.951 -5.452 7.834 1.00 89.44 87 LYS A N 1
ATOM 702 C CA . LYS A 1 87 ? 2.244 -6.680 7.073 1.00 89.44 87 LYS A CA 1
ATOM 703 C C . LYS A 1 87 ? 2.186 -7.917 7.959 1.00 89.44 87 LYS A C 1
ATOM 705 O O . LYS A 1 87 ? 1.773 -8.978 7.506 1.00 89.44 87 LYS A O 1
ATOM 710 N N . GLU A 1 88 ? 2.561 -7.756 9.217 1.00 92.31 88 GLU A N 1
ATOM 711 C CA . GLU A 1 88 ? 2.549 -8.778 10.253 1.00 92.31 88 GLU A CA 1
ATOM 712 C C . GLU A 1 88 ? 1.122 -9.290 10.477 1.00 92.31 88 GLU A C 1
ATOM 714 O O . GLU A 1 88 ? 0.898 -10.493 10.418 1.00 92.31 88 GLU A O 1
ATOM 719 N N . GLU A 1 89 ? 0.141 -8.388 10.582 1.00 94.56 89 GLU A N 1
ATOM 720 C CA . GLU A 1 89 ? -1.274 -8.749 10.747 1.00 94.56 89 GLU A CA 1
ATOM 721 C C . GLU A 1 89 ? -1.833 -9.478 9.511 1.00 94.56 89 GLU A C 1
ATOM 723 O O . GLU A 1 89 ? -2.605 -10.431 9.624 1.00 94.56 89 GLU A O 1
ATOM 728 N N . ILE A 1 90 ? -1.434 -9.060 8.305 1.00 94.25 90 ILE A N 1
ATOM 729 C CA . ILE A 1 90 ? -1.824 -9.753 7.065 1.00 94.25 90 ILE A CA 1
ATOM 730 C C . ILE A 1 90 ? -1.215 -11.158 7.038 1.00 94.25 90 ILE A C 1
ATOM 732 O O . ILE A 1 90 ? -1.893 -12.128 6.694 1.00 94.25 90 ILE A O 1
ATOM 736 N N . LYS A 1 91 ? 0.055 -11.276 7.437 1.00 94.56 91 LYS A N 1
ATOM 737 C CA . LYS A 1 91 ? 0.782 -12.543 7.489 1.00 94.56 91 LYS A CA 1
ATOM 738 C C . LYS A 1 91 ? 0.202 -13.500 8.524 1.00 94.56 91 LYS A C 1
ATOM 740 O O . LYS A 1 91 ? 0.129 -14.689 8.239 1.00 94.56 91 LYS A O 1
ATOM 745 N N . GLU A 1 92 ? -0.240 -13.009 9.677 1.00 94.31 92 GLU A N 1
ATOM 746 C CA . GLU A 1 92 ? -0.947 -13.815 10.681 1.00 94.31 92 GLU A CA 1
ATOM 747 C C . GLU A 1 92 ? -2.237 -14.423 10.114 1.00 94.31 92 GLU A C 1
ATOM 749 O O . GLU A 1 92 ? -2.533 -15.586 10.379 1.00 94.31 92 GLU A O 1
ATOM 754 N N . LYS A 1 93 ? -2.968 -13.678 9.274 1.00 90.94 93 LYS A N 1
ATOM 755 C CA . LYS A 1 93 ? -4.205 -14.156 8.632 1.00 90.94 93 LYS A CA 1
ATOM 756 C C . LYS A 1 93 ? -3.950 -15.114 7.467 1.00 90.94 93 LYS A C 1
ATOM 758 O O . LYS A 1 93 ? -4.679 -16.087 7.310 1.00 90.94 93 LYS A O 1
ATOM 763 N N . LEU A 1 94 ? -2.948 -14.833 6.633 1.00 93.12 94 LEU A N 1
ATOM 764 C CA . LEU A 1 94 ? -2.652 -15.613 5.423 1.00 93.12 94 LEU A CA 1
ATOM 765 C C . LEU A 1 94 ? -1.681 -16.782 5.652 1.00 93.12 94 LEU A C 1
ATOM 767 O O . LEU A 1 94 ? -1.542 -17.641 4.784 1.00 93.12 94 LEU A O 1
ATOM 771 N N . GLY A 1 95 ? -0.937 -16.783 6.759 1.00 94.56 95 GLY A N 1
ATOM 772 C CA . GLY A 1 95 ? 0.202 -17.679 6.990 1.00 94.56 95 GLY A CA 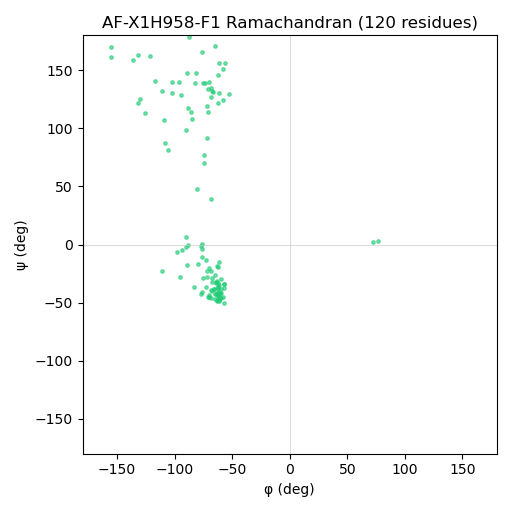1
ATOM 773 C C . GLY A 1 95 ? 1.454 -17.338 6.164 1.00 94.56 95 GLY A C 1
ATOM 774 O O . GLY A 1 95 ? 2.460 -18.041 6.250 1.00 94.56 95 GLY A O 1
ATOM 775 N N . ARG A 1 96 ? 1.426 -16.268 5.357 1.00 92.06 96 ARG A N 1
ATOM 776 C CA . ARG A 1 96 ? 2.506 -15.856 4.439 1.00 92.06 96 ARG A CA 1
ATOM 777 C C . ARG A 1 96 ? 2.464 -14.357 4.140 1.00 92.06 96 ARG A C 1
ATOM 779 O O . ARG A 1 96 ? 1.453 -13.705 4.379 1.00 92.06 96 ARG A O 1
ATOM 786 N N . SER A 1 97 ? 3.575 -13.810 3.645 1.00 90.88 97 SER A N 1
ATOM 787 C CA . SER A 1 97 ? 3.662 -12.389 3.281 1.00 90.88 97 SER A CA 1
ATOM 788 C C . SER A 1 97 ? 2.826 -12.091 2.025 1.00 90.88 97 SER A C 1
ATOM 790 O O . SER A 1 97 ? 2.851 -12.902 1.096 1.00 90.88 97 SER A O 1
ATOM 792 N N . PRO A 1 98 ? 2.112 -10.952 1.951 1.00 93.88 98 PRO A N 1
ATOM 793 C CA . PRO A 1 98 ? 1.310 -10.562 0.789 1.00 93.88 98 PRO A CA 1
ATOM 794 C C . PRO A 1 98 ? 2.166 -9.933 -0.333 1.00 93.88 98 PRO A C 1
ATOM 796 O O . PRO A 1 98 ? 1.855 -8.855 -0.838 1.00 93.88 98 PRO A O 1
ATOM 799 N N . ASP A 1 99 ? 3.287 -10.562 -0.691 1.00 94.25 99 ASP A N 1
ATOM 800 C CA . ASP A 1 99 ? 4.313 -9.937 -1.537 1.00 94.25 99 ASP A CA 1
ATOM 801 C C . ASP A 1 99 ? 3.855 -9.690 -2.985 1.00 94.25 99 ASP A C 1
ATOM 803 O O . ASP A 1 99 ? 4.269 -8.699 -3.585 1.00 94.25 99 ASP A O 1
ATOM 807 N N . LEU A 1 100 ? 2.990 -10.545 -3.547 1.00 94.50 100 LEU A N 1
ATOM 808 C CA . LEU A 1 100 ? 2.465 -10.365 -4.907 1.00 94.50 100 LEU A CA 1
ATOM 809 C C . LEU A 1 100 ? 1.487 -9.190 -4.964 1.00 94.50 100 LEU A C 1
ATOM 811 O O . LEU A 1 100 ? 1.590 -8.346 -5.853 1.00 94.50 100 LEU A O 1
ATOM 815 N N . ALA A 1 101 ? 0.576 -9.105 -3.993 1.00 94.31 101 ALA A N 1
ATOM 816 C CA . ALA A 1 101 ? -0.344 -7.978 -3.884 1.00 94.31 101 ALA A CA 1
ATOM 817 C C . ALA A 1 101 ? 0.414 -6.661 -3.666 1.00 94.31 101 ALA A C 1
ATOM 819 O O . ALA A 1 101 ? 0.146 -5.672 -4.345 1.00 94.31 101 ALA A O 1
ATOM 820 N N . GLU A 1 102 ? 1.402 -6.649 -2.769 1.00 94.19 102 GLU A N 1
ATOM 821 C CA . GLU A 1 102 ? 2.234 -5.466 -2.529 1.00 94.19 102 GLU A CA 1
ATOM 822 C C . GLU A 1 102 ? 3.032 -5.068 -3.781 1.00 94.19 102 GLU A C 1
ATOM 824 O O . GLU A 1 102 ? 3.139 -3.881 -4.073 1.00 94.19 102 GLU A O 1
ATOM 829 N N . ALA A 1 103 ? 3.545 -6.024 -4.562 1.00 93.62 103 ALA A N 1
ATOM 830 C CA . ALA A 1 103 ? 4.237 -5.724 -5.815 1.00 93.62 103 ALA A CA 1
ATOM 831 C C . ALA A 1 103 ? 3.321 -5.028 -6.836 1.00 93.62 103 ALA A C 1
ATOM 833 O O . ALA A 1 103 ? 3.735 -4.035 -7.434 1.00 93.62 103 ALA A O 1
ATOM 834 N N . ILE A 1 104 ? 2.082 -5.507 -7.001 1.00 93.94 104 ILE A N 1
ATOM 835 C CA . ILE A 1 104 ? 1.079 -4.879 -7.878 1.00 93.94 104 ILE A CA 1
ATOM 836 C C . ILE A 1 104 ? 0.775 -3.457 -7.401 1.00 93.94 104 ILE A C 1
ATOM 838 O O . ILE A 1 104 ? 0.831 -2.514 -8.182 1.00 93.94 104 ILE A O 1
ATOM 842 N N . ILE A 1 105 ? 0.518 -3.285 -6.105 1.00 95.00 105 ILE A N 1
ATOM 843 C CA . ILE A 1 105 ? 0.169 -1.985 -5.522 1.00 95.00 105 ILE A CA 1
ATOM 844 C C . ILE A 1 105 ? 1.300 -0.972 -5.704 1.00 95.00 105 ILE A C 1
ATOM 846 O O . ILE A 1 105 ? 1.071 0.144 -6.161 1.00 95.00 105 ILE A O 1
ATOM 850 N N . TYR A 1 106 ? 2.539 -1.355 -5.398 1.00 93.75 106 TYR A N 1
ATOM 851 C CA . TYR A 1 106 ? 3.686 -0.460 -5.549 1.00 93.75 106 TYR A CA 1
ATOM 852 C C . TYR A 1 106 ? 4.046 -0.182 -7.015 1.00 93.75 106 TYR A C 1
ATOM 854 O O . TYR A 1 106 ? 4.679 0.838 -7.284 1.00 93.75 106 TYR A O 1
ATOM 862 N N . ALA A 1 107 ? 3.625 -1.024 -7.965 1.00 90.81 107 ALA A N 1
ATOM 863 C CA . ALA A 1 107 ? 3.753 -0.727 -9.392 1.00 90.81 107 ALA A CA 1
ATOM 864 C C . ALA A 1 107 ? 2.847 0.436 -9.838 1.00 90.81 107 ALA A 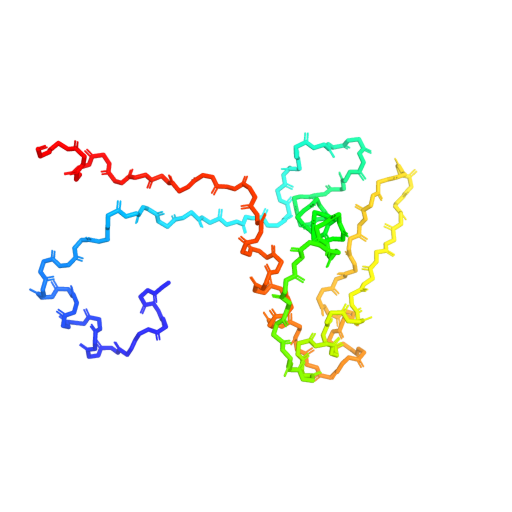C 1
ATOM 866 O O . ALA A 1 107 ? 3.161 1.098 -10.824 1.00 90.81 107 ALA A O 1
ATOM 867 N N . LEU A 1 108 ? 1.772 0.717 -9.093 1.00 88.25 108 LEU A N 1
ATOM 868 C CA . LEU A 1 108 ? 0.861 1.844 -9.327 1.00 88.25 108 LEU A CA 1
ATOM 869 C C . LEU A 1 108 ? 1.302 3.131 -8.616 1.00 88.25 108 LEU A C 1
ATOM 871 O O . LEU A 1 108 ? 0.630 4.157 -8.712 1.00 88.25 108 LEU A O 1
ATOM 875 N N . ALA A 1 109 ? 2.417 3.105 -7.883 1.00 91.12 109 ALA A N 1
ATOM 876 C CA . ALA A 1 109 ? 2.911 4.291 -7.203 1.00 91.12 109 ALA A CA 1
ATOM 877 C C . ALA A 1 109 ? 3.266 5.383 -8.224 1.00 91.12 109 ALA A C 1
ATOM 879 O O . ALA A 1 109 ? 4.143 5.198 -9.068 1.00 91.12 109 ALA A O 1
ATOM 880 N N . ASP A 1 110 ? 2.634 6.553 -8.107 1.00 86.88 110 ASP A N 1
ATOM 881 C CA . ASP A 1 110 ? 2.946 7.718 -8.942 1.00 86.88 110 ASP A CA 1
ATOM 882 C C . ASP A 1 110 ? 4.274 8.361 -8.499 1.00 86.88 110 ASP A C 1
ATOM 884 O O . ASP A 1 110 ? 4.316 9.375 -7.785 1.00 86.88 110 ASP A O 1
ATOM 888 N N . ILE A 1 111 ? 5.364 7.698 -8.893 1.00 80.31 111 ILE A N 1
ATOM 889 C CA . ILE A 1 111 ? 6.759 8.079 -8.689 1.00 80.31 111 ILE A CA 1
ATOM 890 C C . ILE A 1 111 ? 7.438 8.091 -10.053 1.00 80.31 111 ILE A C 1
ATOM 892 O O . ILE A 1 111 ? 7.623 7.063 -10.703 1.00 80.31 111 ILE A O 1
ATOM 896 N N . LYS A 1 112 ? 7.839 9.286 -10.490 1.00 73.81 112 LYS A N 1
ATOM 897 C CA . LYS A 1 112 ? 8.472 9.468 -11.796 1.00 73.81 112 LYS A CA 1
ATOM 898 C C . LYS A 1 112 ? 9.857 8.812 -11.808 1.00 73.81 112 LYS A C 1
ATOM 900 O O . LYS A 1 112 ? 10.681 9.141 -10.947 1.00 73.81 112 LYS A O 1
ATOM 905 N N . PRO A 1 113 ? 10.162 7.938 -12.785 1.00 69.88 113 PRO A N 1
ATOM 906 C CA . PRO A 1 113 ? 11.508 7.414 -12.939 1.00 69.88 113 PRO A CA 1
ATOM 907 C C . PRO A 1 113 ? 12.461 8.573 -13.232 1.00 69.88 113 PRO A C 1
ATOM 909 O O . PRO A 1 113 ? 12.221 9.397 -14.115 1.00 69.88 113 PRO A O 1
ATOM 912 N N . VAL A 1 114 ? 13.564 8.643 -12.491 1.00 71.12 114 VAL A N 1
ATOM 913 C CA . VAL A 1 114 ? 14.603 9.639 -12.756 1.00 71.12 114 VAL A CA 1
ATOM 914 C C . VAL A 1 114 ? 15.530 9.054 -13.817 1.00 71.12 114 VAL A C 1
ATOM 916 O O . VAL A 1 114 ? 16.210 8.063 -13.567 1.00 71.12 114 VAL A O 1
ATOM 919 N N . LEU A 1 115 ? 15.562 9.639 -15.013 1.00 68.19 115 LEU A N 1
ATOM 920 C CA . LEU A 1 115 ? 16.535 9.245 -16.038 1.00 68.19 115 LEU A CA 1
ATOM 921 C C . LEU A 1 115 ? 17.960 9.508 -15.531 1.00 68.19 115 LEU A C 1
ATOM 923 O O . LEU A 1 115 ? 18.185 10.466 -14.785 1.00 68.19 115 LEU A O 1
ATOM 927 N N . ASP A 1 116 ? 18.935 8.669 -15.900 1.00 66.06 116 ASP A N 1
ATOM 928 C CA . ASP A 1 116 ? 20.332 9.007 -15.604 1.00 66.06 116 ASP A CA 1
ATOM 929 C C . ASP A 1 116 ? 20.758 10.170 -16.520 1.00 66.06 116 ASP A C 1
ATOM 931 O O . ASP A 1 116 ? 20.848 9.979 -17.738 1.00 66.06 116 ASP A O 1
ATOM 935 N N . PRO A 1 117 ? 21.054 11.367 -15.969 1.00 61.75 117 PRO A N 1
ATOM 936 C CA . PRO A 1 117 ? 21.425 12.526 -16.775 1.00 61.75 117 PRO A CA 1
ATOM 937 C C . PRO A 1 117 ? 22.710 12.311 -17.592 1.00 61.75 117 PRO A C 1
ATOM 939 O O . PRO A 1 117 ? 22.971 13.064 -18.530 1.00 61.75 117 PRO A O 1
ATOM 942 N N . ARG A 1 118 ? 23.507 11.281 -17.269 1.00 60.91 118 ARG A N 1
ATOM 943 C CA . ARG A 1 118 ? 24.710 10.880 -18.015 1.00 60.91 118 ARG A CA 1
ATOM 944 C C . ARG A 1 118 ? 24.408 10.132 -19.318 1.00 60.91 118 ARG A C 1
ATOM 946 O O . ARG A 1 118 ? 25.333 9.912 -20.088 1.00 60.91 118 ARG A O 1
ATOM 953 N N . ILE A 1 119 ? 23.159 9.723 -19.555 1.00 58.84 119 ILE A N 1
ATOM 954 C CA . ILE A 1 119 ? 22.741 8.965 -20.750 1.00 58.84 119 ILE A CA 1
ATOM 955 C C . ILE A 1 119 ? 21.844 9.807 -21.674 1.00 58.84 119 ILE A C 1
ATOM 957 O O . ILE A 1 119 ? 21.794 9.559 -22.871 1.00 58.84 119 ILE A O 1
ATOM 961 N N . THR A 1 120 ? 21.183 10.846 -21.158 1.00 52.25 120 THR A N 1
ATOM 962 C CA . THR A 1 120 ? 20.303 11.751 -21.929 1.00 52.25 120 THR A CA 1
ATOM 963 C C . THR A 1 120 ? 21.030 12.777 -22.810 1.00 52.25 120 THR A C 1
ATOM 965 O O . THR A 1 120 ? 20.370 13.585 -23.453 1.00 52.25 120 THR A O 1
ATOM 968 N N . ARG A 1 121 ? 22.369 12.780 -22.840 1.00 50.47 121 ARG A N 1
ATOM 969 C CA . ARG A 1 121 ? 23.167 13.529 -23.826 1.00 50.47 121 ARG A CA 1
ATOM 970 C C . ARG A 1 121 ? 23.740 12.540 -24.845 1.00 50.47 121 ARG A C 1
ATOM 972 O O . ARG A 1 121 ? 24.881 12.111 -24.694 1.00 50.47 121 ARG A O 1
ATOM 979 N N . LEU A 1 122 ? 22.928 12.152 -25.822 1.00 45.28 122 LEU A N 1
ATOM 980 C CA . LEU A 1 122 ? 23.351 11.523 -27.076 1.00 45.28 122 LEU A CA 1
ATOM 981 C C . LEU A 1 122 ? 22.681 12.276 -28.218 1.00 45.28 122 LEU A C 1
ATOM 983 O O . LEU A 1 122 ? 21.466 12.540 -28.076 1.00 45.28 122 LEU A O 1
#

Nearest PDB structures (foldseek):
  4iei-assembly1_A  TM=7.731E-01  e=2.244E-03  Lederbergvirus Sf6
  5c2d-assembly1_A  TM=7.350E-01  e=9.481E-04  Lederbergvirus Sf6
  5c10-assembly1_A  TM=7.402E-01  e=1.140E-03  Lederbergvirus Sf6
  5c15-assembly1_A  TM=6.590E-01  e=5.449E-04  Lederbergvirus Sf6
  5c2f-assembly1_A  TM=7.383E-01  e=1.371E-03  Lederbergvirus Sf6

pLDDT: mean 85.15, std 15.17, range [42.78, 98.62]